Protein AF-A0A838TVE6-F1 (afdb_monomer_lite)

Structure (mmCIF, N/CA/C/O backbone):
data_AF-A0A838TVE6-F1
#
_entry.id   AF-A0A838TVE6-F1
#
loop_
_atom_site.group_PDB
_atom_site.id
_atom_site.type_symbol
_atom_site.label_atom_id
_atom_site.label_alt_id
_atom_site.label_comp_id
_atom_site.label_asym_id
_atom_site.label_entity_id
_atom_site.label_seq_id
_atom_site.pdbx_PDB_ins_code
_atom_site.Cartn_x
_atom_site.Cartn_y
_atom_site.Cartn_z
_atom_site.occupancy
_atom_site.B_iso_or_equiv
_atom_site.auth_seq_id
_atom_site.auth_comp_id
_atom_site.auth_asym_id
_atom_site.auth_atom_id
_atom_site.pdbx_PDB_model_num
ATOM 1 N N . MET A 1 1 ? 0.641 18.666 -5.021 1.00 35.75 1 MET A N 1
ATOM 2 C CA . MET A 1 1 ? 1.373 18.832 -3.751 1.00 35.75 1 MET A CA 1
ATOM 3 C C . MET A 1 1 ? 2.369 17.695 -3.713 1.00 35.75 1 MET A C 1
ATOM 5 O O . MET A 1 1 ? 1.937 16.554 -3.689 1.00 35.75 1 MET A O 1
ATOM 9 N N . ASN A 1 2 ? 3.661 17.988 -3.847 1.00 40.31 2 ASN A N 1
ATOM 10 C CA . ASN A 1 2 ? 4.705 16.967 -3.825 1.00 40.31 2 ASN A CA 1
ATOM 11 C C . ASN A 1 2 ? 5.114 16.803 -2.365 1.00 40.31 2 ASN A C 1
ATOM 13 O O . ASN A 1 2 ? 6.031 17.471 -1.890 1.00 40.31 2 ASN A O 1
ATOM 17 N N . GLU A 1 3 ? 4.357 16.000 -1.626 1.00 50.09 3 GLU A N 1
ATOM 18 C CA . GLU A 1 3 ? 4.837 15.511 -0.341 1.00 50.09 3 GLU A CA 1
ATOM 19 C C . GLU A 1 3 ? 6.067 14.651 -0.643 1.00 50.09 3 GLU A C 1
ATOM 21 O O . GLU A 1 3 ? 6.039 13.815 -1.544 1.00 50.09 3 GLU A O 1
ATOM 26 N N . ASN A 1 4 ? 7.185 14.916 0.035 1.00 52.78 4 ASN A N 1
ATOM 27 C CA . ASN A 1 4 ? 8.351 14.036 0.010 1.00 52.78 4 ASN A CA 1
ATOM 28 C C . ASN A 1 4 ? 7.925 12.723 0.669 1.00 52.78 4 ASN A C 1
ATOM 30 O O . ASN A 1 4 ? 8.090 12.542 1.875 1.00 52.78 4 ASN A O 1
ATOM 34 N N . ILE A 1 5 ? 7.290 11.850 -0.109 1.00 63.72 5 ILE A N 1
ATOM 35 C CA . ILE A 1 5 ? 6.851 10.542 0.342 1.00 63.72 5 ILE A CA 1
ATOM 36 C C . ILE A 1 5 ? 8.117 9.769 0.703 1.00 63.72 5 ILE A C 1
ATOM 38 O O . ILE A 1 5 ? 8.896 9.374 -0.165 1.00 63.72 5 ILE A O 1
ATOM 42 N N . GLN A 1 6 ? 8.349 9.594 2.003 1.00 72.00 6 GLN A N 1
ATOM 43 C CA . GLN A 1 6 ? 9.418 8.737 2.490 1.00 72.00 6 GLN A CA 1
ATOM 44 C C . GLN A 1 6 ? 8.982 7.287 2.317 1.00 72.00 6 GLN A C 1
ATOM 46 O O . GLN A 1 6 ? 8.269 6.729 3.150 1.00 72.00 6 GLN A O 1
ATOM 51 N N . ILE A 1 7 ? 9.394 6.698 1.197 1.00 81.69 7 ILE A N 1
ATOM 52 C CA . ILE A 1 7 ? 9.185 5.283 0.913 1.00 81.69 7 ILE A CA 1
ATOM 53 C C . ILE A 1 7 ? 10.145 4.488 1.809 1.00 81.69 7 ILE A C 1
ATOM 55 O O . ILE A 1 7 ? 11.357 4.703 1.717 1.00 81.69 7 ILE A O 1
ATOM 59 N N . PRO A 1 8 ? 9.645 3.586 2.674 1.00 84.56 8 PRO A N 1
ATOM 60 C CA . PRO A 1 8 ? 10.502 2.701 3.455 1.00 84.56 8 PRO A CA 1
ATOM 61 C C . PRO A 1 8 ? 11.415 1.879 2.542 1.00 84.56 8 PRO A C 1
ATOM 63 O O . PRO A 1 8 ? 10.985 1.454 1.469 1.00 84.56 8 PRO A O 1
ATOM 66 N N . GLU A 1 9 ? 12.653 1.627 2.967 1.00 86.50 9 GLU A N 1
ATOM 67 C CA . GLU A 1 9 ? 13.655 0.946 2.135 1.00 86.50 9 GLU A CA 1
ATOM 68 C C . GLU A 1 9 ? 13.188 -0.442 1.671 1.00 86.50 9 GLU A C 1
ATOM 70 O O . GLU A 1 9 ? 13.309 -0.758 0.488 1.00 86.50 9 GLU A O 1
ATOM 75 N N . ASP A 1 10 ? 12.542 -1.216 2.546 1.00 87.12 10 ASP A N 1
ATOM 76 C CA . ASP A 1 10 ? 11.975 -2.527 2.206 1.00 87.12 10 ASP A CA 1
ATOM 77 C C . ASP A 1 10 ? 10.921 -2.442 1.089 1.00 87.12 10 ASP A C 1
ATOM 79 O O . ASP A 1 10 ? 10.919 -3.237 0.147 1.00 87.12 10 ASP A O 1
ATOM 83 N N . ILE A 1 11 ? 10.037 -1.439 1.154 1.00 88.62 11 ILE A N 1
ATOM 84 C CA . ILE A 1 11 ? 9.002 -1.222 0.134 1.00 88.62 11 ILE A CA 1
ATOM 85 C C . ILE A 1 11 ? 9.639 -0.740 -1.165 1.00 88.62 11 ILE A C 1
ATOM 87 O O . ILE A 1 11 ? 9.255 -1.185 -2.244 1.00 88.62 11 ILE A O 1
ATOM 91 N N . ARG A 1 12 ? 10.651 0.129 -1.080 1.00 90.44 12 ARG A N 1
ATOM 92 C CA . ARG A 1 12 ? 11.406 0.580 -2.249 1.00 90.44 12 ARG A CA 1
ATOM 93 C C . ARG A 1 12 ? 12.033 -0.603 -2.985 1.00 90.44 12 ARG A C 1
ATOM 95 O O . ARG A 1 12 ? 11.884 -0.692 -4.198 1.00 90.44 12 ARG A O 1
ATOM 102 N N . GLN A 1 13 ? 12.696 -1.508 -2.265 1.00 91.50 13 GLN A N 1
ATOM 103 C CA . GLN A 1 13 ? 13.302 -2.708 -2.849 1.00 91.50 13 GLN A CA 1
ATOM 104 C C . GLN A 1 13 ? 12.260 -3.640 -3.470 1.00 91.50 13 GLN A C 1
ATOM 106 O O . GLN A 1 13 ? 12.485 -4.179 -4.552 1.00 91.50 13 GLN A O 1
ATOM 111 N N . PHE A 1 14 ? 11.104 -3.799 -2.824 1.00 91.56 14 PHE A N 1
ATOM 112 C CA . PHE A 1 14 ? 9.998 -4.580 -3.369 1.00 91.56 14 PHE A CA 1
ATOM 113 C C . PHE A 1 14 ? 9.479 -4.007 -4.698 1.00 91.56 14 PHE A C 1
ATOM 115 O O . PHE A 1 14 ? 9.358 -4.739 -5.681 1.00 91.56 14 PHE A O 1
ATOM 122 N N . LEU A 1 15 ? 9.217 -2.698 -4.748 1.00 92.00 15 LEU A N 1
ATOM 123 C CA . LEU A 1 15 ? 8.740 -2.017 -5.955 1.00 92.00 15 LEU A CA 1
ATOM 124 C C . LEU A 1 15 ? 9.791 -2.022 -7.069 1.00 92.00 15 LEU A C 1
ATOM 126 O O . LEU A 1 15 ? 9.452 -2.224 -8.233 1.00 92.00 15 LEU A O 1
ATOM 130 N N . ASP A 1 16 ? 11.067 -1.858 -6.721 1.00 91.50 16 ASP A N 1
ATOM 131 C CA . ASP A 1 16 ? 12.164 -1.987 -7.677 1.00 91.50 16 ASP A CA 1
ATOM 132 C C . ASP A 1 16 ? 12.224 -3.403 -8.272 1.00 91.50 16 ASP A C 1
ATOM 134 O O . ASP A 1 16 ? 12.297 -3.561 -9.491 1.00 91.50 16 ASP A O 1
ATOM 138 N N . GLY A 1 17 ? 12.082 -4.437 -7.435 1.00 91.25 17 GLY A N 1
ATOM 139 C CA . GLY A 1 17 ? 11.979 -5.829 -7.874 1.00 91.25 17 GLY A CA 1
ATOM 140 C C . GLY A 1 17 ? 10.820 -6.060 -8.848 1.00 91.25 17 GLY A C 1
ATOM 141 O O . GLY A 1 17 ? 11.006 -6.717 -9.871 1.00 91.25 17 GLY A O 1
ATOM 142 N N . MET A 1 18 ? 9.657 -5.444 -8.604 1.00 91.44 18 MET A N 1
ATOM 143 C CA . MET A 1 18 ? 8.521 -5.503 -9.533 1.00 91.44 18 MET A CA 1
ATOM 144 C C . MET A 1 18 ? 8.847 -4.896 -10.901 1.00 91.44 18 MET A C 1
ATOM 146 O O . MET A 1 18 ? 8.485 -5.478 -11.923 1.00 91.44 18 MET A O 1
ATOM 150 N N . LEU A 1 19 ? 9.538 -3.753 -10.944 1.00 90.19 19 LEU A N 1
ATOM 151 C CA . LEU A 1 19 ? 9.968 -3.131 -12.203 1.00 90.19 19 LEU A CA 1
ATOM 152 C C . LEU A 1 19 ? 10.954 -4.030 -12.962 1.00 90.19 19 LEU A C 1
ATOM 154 O O . LEU A 1 19 ? 10.867 -4.163 -14.184 1.00 90.19 19 LEU A O 1
ATOM 158 N N . GLN A 1 20 ? 11.865 -4.694 -12.247 1.00 89.31 20 GLN A N 1
ATOM 159 C CA . GLN A 1 20 ? 12.790 -5.652 -12.853 1.00 89.31 20 GLN A CA 1
ATOM 160 C C . GLN A 1 20 ? 12.056 -6.871 -13.432 1.00 89.31 20 GLN A C 1
ATOM 162 O O . GLN A 1 20 ? 12.314 -7.251 -14.574 1.00 89.31 20 GLN A O 1
ATOM 167 N N . GLU A 1 21 ? 11.105 -7.448 -12.691 1.00 88.81 21 GLU A N 1
ATOM 168 C CA . GLU A 1 21 ? 10.263 -8.565 -13.152 1.00 88.81 21 GLU A CA 1
ATOM 169 C C . GLU A 1 21 ? 9.380 -8.178 -14.346 1.00 88.81 21 GLU A C 1
ATOM 171 O O . GLU A 1 21 ? 9.168 -8.983 -15.253 1.00 88.81 21 GLU A O 1
ATOM 176 N N . ALA A 1 22 ? 8.931 -6.924 -14.397 1.00 87.31 22 ALA A N 1
ATOM 177 C CA . ALA A 1 22 ? 8.218 -6.342 -15.529 1.00 87.31 22 ALA A CA 1
ATOM 178 C C . ALA A 1 22 ? 9.099 -6.161 -16.787 1.00 87.31 22 ALA A C 1
ATOM 180 O O . ALA A 1 22 ? 8.604 -5.774 -17.847 1.00 87.31 22 ALA A O 1
ATOM 181 N N . GLY A 1 23 ? 10.405 -6.441 -16.699 1.00 84.31 23 GLY A N 1
ATOM 182 C CA . GLY A 1 23 ? 11.365 -6.287 -17.792 1.00 84.31 23 GLY A CA 1
ATOM 183 C C . GLY A 1 23 ? 11.897 -4.862 -17.957 1.00 84.31 23 GLY A C 1
ATOM 184 O O . GLY A 1 23 ? 12.562 -4.573 -18.951 1.00 84.31 23 GLY A O 1
ATOM 185 N N . MET A 1 24 ? 11.653 -3.972 -16.992 1.00 82.56 24 MET A N 1
ATOM 186 C CA . MET A 1 24 ? 12.072 -2.566 -17.027 1.00 82.56 24 MET A CA 1
ATOM 187 C C . MET A 1 24 ? 13.499 -2.381 -16.486 1.00 82.56 24 MET A C 1
ATOM 189 O O . MET A 1 24 ? 13.769 -1.571 -15.601 1.00 82.56 24 MET A O 1
ATOM 193 N N . LEU A 1 25 ? 14.439 -3.171 -17.009 1.00 75.75 25 LEU A N 1
ATOM 194 C CA . LEU A 1 25 ? 15.824 -3.221 -16.526 1.00 75.75 25 LEU A CA 1
ATOM 195 C C . LEU A 1 25 ? 16.677 -2.036 -16.998 1.00 75.75 25 LEU A C 1
ATOM 197 O O . LEU A 1 25 ? 17.680 -1.718 -16.367 1.00 75.75 25 LEU A O 1
ATOM 201 N N . THR A 1 26 ? 16.281 -1.382 -18.091 1.00 79.38 26 THR A N 1
ATOM 202 C CA . THR A 1 26 ? 17.070 -0.345 -18.776 1.00 79.38 26 THR A CA 1
ATOM 203 C C . THR A 1 26 ? 16.582 1.077 -18.505 1.00 79.38 26 THR A C 1
ATOM 205 O O . THR A 1 26 ? 16.912 1.980 -19.265 1.00 79.38 26 THR A O 1
ATOM 208 N N . LEU A 1 27 ? 15.755 1.282 -17.478 1.00 80.88 27 LEU A N 1
ATOM 209 C CA . LEU A 1 27 ? 15.322 2.622 -17.088 1.00 80.88 27 LEU A CA 1
ATOM 210 C C . LEU A 1 27 ? 16.489 3.386 -16.458 1.00 80.88 27 LEU A C 1
ATOM 212 O O . LEU A 1 27 ? 17.117 2.879 -15.525 1.00 80.88 27 LEU A O 1
ATOM 216 N N . ASP A 1 28 ? 16.724 4.612 -16.923 1.00 86.38 28 ASP A N 1
ATOM 217 C CA . ASP A 1 28 ? 17.611 5.561 -16.253 1.00 86.38 28 ASP A CA 1
ATOM 218 C C . ASP A 1 28 ? 17.114 5.853 -14.827 1.00 86.38 28 ASP A C 1
ATOM 220 O O . ASP A 1 28 ? 15.904 5.839 -14.564 1.00 86.38 28 ASP A O 1
ATOM 224 N N . ASP A 1 29 ? 18.034 6.168 -13.909 1.00 84.88 29 ASP A N 1
ATOM 225 C CA . ASP A 1 29 ? 17.744 6.335 -12.477 1.00 84.88 29 ASP A CA 1
ATOM 226 C C . ASP A 1 29 ? 16.574 7.293 -12.205 1.00 84.88 29 ASP A C 1
ATOM 228 O O . ASP A 1 29 ? 15.699 6.996 -11.395 1.00 84.88 29 ASP A O 1
ATOM 232 N N . GLN A 1 30 ? 16.485 8.399 -12.950 1.00 85.94 30 GLN A N 1
ATOM 233 C CA . GLN A 1 30 ? 15.406 9.377 -12.788 1.00 85.94 30 GLN A CA 1
ATOM 234 C C . GLN A 1 30 ? 14.024 8.810 -13.165 1.00 85.94 30 GLN A C 1
ATOM 236 O O . GLN A 1 30 ? 13.029 9.110 -12.505 1.00 85.94 30 GLN A O 1
ATOM 241 N N . MET A 1 31 ? 13.941 7.996 -14.225 1.00 86.88 31 MET A N 1
ATOM 242 C CA . MET A 1 31 ? 12.683 7.344 -14.609 1.00 86.88 31 MET A CA 1
ATOM 243 C C . MET A 1 31 ? 12.318 6.252 -13.610 1.00 86.88 31 MET A C 1
ATOM 245 O O . MET A 1 31 ? 11.167 6.178 -13.184 1.00 86.88 31 MET A O 1
ATOM 249 N N . ARG A 1 32 ? 13.302 5.448 -13.194 1.00 87.19 32 ARG A N 1
ATOM 250 C CA . ARG A 1 32 ? 13.124 4.407 -12.179 1.00 87.19 32 ARG A CA 1
ATOM 251 C C . ARG A 1 32 ? 12.576 4.991 -10.878 1.00 87.19 32 ARG A C 1
ATOM 253 O O . ARG A 1 32 ? 11.588 4.480 -10.361 1.00 87.19 32 ARG A O 1
ATOM 260 N N . GLU A 1 33 ? 13.155 6.080 -10.374 1.00 87.75 33 GLU A N 1
ATOM 261 C CA . GLU A 1 33 ? 12.663 6.738 -9.158 1.00 87.75 33 GLU A CA 1
ATOM 262 C C . GLU A 1 33 ? 11.237 7.275 -9.315 1.00 87.75 33 GLU A C 1
ATOM 264 O O . GLU A 1 33 ? 10.413 7.068 -8.423 1.00 87.75 33 GLU A O 1
ATOM 269 N N . GLY A 1 34 ? 10.911 7.889 -10.457 1.00 87.88 34 GLY A N 1
ATOM 270 C CA . GLY A 1 34 ? 9.548 8.347 -10.739 1.00 87.88 34 GLY A CA 1
ATOM 271 C C . GLY A 1 34 ? 8.530 7.202 -10.748 1.00 87.88 34 GLY A C 1
ATOM 272 O O . GLY A 1 34 ? 7.460 7.319 -10.152 1.00 87.88 34 GLY A O 1
ATOM 273 N N . MET A 1 35 ? 8.882 6.064 -11.352 1.00 89.00 35 MET A N 1
ATOM 274 C CA . MET A 1 35 ? 8.019 4.880 -11.376 1.00 89.00 35 MET A CA 1
ATOM 275 C C . MET A 1 35 ? 7.862 4.242 -9.998 1.00 89.00 35 MET A C 1
ATOM 277 O O . MET A 1 35 ? 6.758 3.844 -9.643 1.00 89.00 35 MET A O 1
ATOM 281 N N . ILE A 1 36 ? 8.927 4.178 -9.196 1.00 91.19 36 ILE A N 1
ATOM 282 C CA . ILE A 1 36 ? 8.853 3.690 -7.812 1.00 91.19 36 ILE A CA 1
ATOM 283 C C . ILE A 1 36 ? 7.914 4.573 -6.981 1.00 91.19 36 ILE A C 1
ATOM 285 O O . ILE A 1 36 ? 7.112 4.050 -6.210 1.00 91.19 36 ILE A O 1
ATOM 289 N N . GLN A 1 37 ? 7.976 5.898 -7.140 1.00 89.94 37 GLN A N 1
ATOM 290 C CA . GLN A 1 37 ? 7.063 6.815 -6.453 1.00 89.94 37 GLN A CA 1
ATOM 291 C C . GLN A 1 37 ? 5.609 6.622 -6.890 1.00 89.94 37 GLN A C 1
ATOM 293 O O . GLN A 1 37 ? 4.717 6.573 -6.042 1.00 89.94 37 GLN A O 1
ATOM 298 N N . GLU A 1 38 ? 5.366 6.479 -8.193 1.00 89.69 38 GLU A N 1
ATOM 299 C CA . GLU A 1 38 ? 4.026 6.211 -8.720 1.00 89.69 38 GLU A CA 1
ATOM 300 C C . GLU A 1 38 ? 3.480 4.877 -8.195 1.00 89.69 38 GLU A C 1
ATOM 302 O O . GLU A 1 38 ? 2.364 4.821 -7.678 1.00 89.69 38 GLU A O 1
ATOM 307 N N . LEU A 1 39 ? 4.289 3.819 -8.261 1.00 91.25 39 LEU A N 1
ATOM 308 C CA . LEU A 1 39 ? 3.953 2.496 -7.747 1.00 91.25 39 LEU A CA 1
ATOM 309 C C . LEU A 1 39 ? 3.651 2.524 -6.254 1.00 91.25 39 LEU A C 1
ATOM 311 O O . LEU A 1 39 ? 2.701 1.885 -5.813 1.00 91.25 39 LEU A O 1
ATOM 315 N N . PHE A 1 40 ? 4.430 3.273 -5.477 1.00 90.81 40 PHE A N 1
ATOM 316 C CA . PHE A 1 40 ? 4.181 3.423 -4.052 1.00 90.81 40 PHE A CA 1
ATOM 317 C C . PHE A 1 40 ? 2.838 4.104 -3.793 1.00 90.81 40 PHE A C 1
ATOM 319 O O . PHE A 1 40 ? 2.069 3.633 -2.962 1.00 90.81 40 PHE A O 1
ATOM 326 N N . TYR A 1 41 ? 2.523 5.170 -4.530 1.00 88.12 41 TYR A N 1
ATOM 327 C CA . TYR A 1 41 ? 1.234 5.849 -4.410 1.00 88.12 41 TYR A CA 1
ATOM 328 C C . TYR A 1 41 ? 0.063 4.940 -4.813 1.00 88.12 41 TYR A C 1
ATOM 330 O O . TYR A 1 41 ? -0.983 4.932 -4.166 1.00 88.12 41 TYR A O 1
ATOM 338 N N . GLN A 1 42 ? 0.224 4.142 -5.869 1.00 90.25 42 GLN A N 1
ATOM 339 C CA . GLN A 1 42 ? -0.787 3.165 -6.275 1.00 90.25 42 GLN A CA 1
ATOM 340 C C . GLN A 1 42 ? -0.968 2.062 -5.232 1.00 90.25 42 GLN A C 1
ATOM 342 O O . GLN A 1 42 ? -2.105 1.712 -4.917 1.00 90.25 42 GLN A O 1
ATOM 347 N N . LEU A 1 43 ? 0.131 1.551 -4.675 1.00 89.31 43 LEU A N 1
ATOM 348 C CA . LEU A 1 43 ? 0.107 0.557 -3.611 1.00 89.31 43 LEU A CA 1
ATOM 349 C C . LEU A 1 43 ? -0.598 1.109 -2.368 1.00 89.31 43 LEU A C 1
ATOM 351 O O . LEU A 1 43 ? -1.496 0.458 -1.850 1.00 89.31 43 LEU A O 1
ATOM 355 N N . ASP A 1 44 ? -0.239 2.311 -1.922 1.00 86.06 44 ASP A N 1
ATOM 356 C CA . ASP A 1 44 ? -0.848 2.969 -0.763 1.00 86.06 44 ASP A CA 1
ATOM 357 C C . ASP A 1 44 ? -2.368 3.127 -0.933 1.00 86.06 44 ASP A C 1
ATOM 359 O O . ASP A 1 44 ? -3.145 2.661 -0.098 1.00 86.06 44 ASP A O 1
ATOM 363 N N . ASN A 1 45 ? -2.810 3.648 -2.082 1.00 86.19 45 ASN A N 1
ATOM 364 C CA . ASN A 1 45 ? -4.234 3.767 -2.399 1.00 86.19 45 ASN A CA 1
ATOM 365 C C . ASN A 1 45 ? -4.945 2.409 -2.466 1.00 86.19 45 ASN A C 1
ATOM 367 O O . ASN A 1 45 ? -6.093 2.277 -2.031 1.00 86.19 45 ASN A O 1
ATOM 371 N N . TYR A 1 46 ? -4.286 1.393 -3.026 1.00 89.50 46 TYR A N 1
ATOM 372 C CA . TYR A 1 46 ? -4.839 0.046 -3.099 1.00 89.50 46 TYR A CA 1
ATOM 373 C C . TYR A 1 46 ? -5.028 -0.542 -1.699 1.00 89.50 46 TYR A C 1
ATOM 375 O O . TYR A 1 46 ? -6.114 -1.028 -1.378 1.00 89.50 46 TYR A O 1
ATOM 383 N N . LEU A 1 47 ? -4.011 -0.434 -0.840 1.00 85.62 47 LEU A N 1
ATOM 384 C CA . LEU A 1 47 ? -4.078 -0.884 0.547 1.00 85.62 47 LEU A CA 1
ATOM 385 C C . LEU A 1 47 ? -5.174 -0.137 1.309 1.00 85.62 47 LEU A C 1
ATOM 387 O O . LEU A 1 47 ? -5.990 -0.783 1.964 1.00 85.62 47 LEU A O 1
ATOM 391 N N . ALA A 1 48 ? -5.270 1.188 1.158 1.00 82.69 48 ALA A N 1
ATOM 392 C CA . ALA A 1 48 ? -6.350 1.984 1.736 1.00 82.69 48 ALA A CA 1
ATOM 393 C C . ALA A 1 48 ? -7.733 1.473 1.297 1.00 82.69 48 ALA A C 1
ATOM 395 O O . ALA A 1 48 ? -8.619 1.303 2.131 1.00 82.69 48 ALA A O 1
ATOM 396 N N . SER A 1 49 ? -7.917 1.142 0.014 1.00 86.06 49 SER A N 1
ATOM 397 C CA . SER A 1 49 ? -9.174 0.566 -0.482 1.00 86.06 49 SER A CA 1
ATOM 398 C C . SER A 1 49 ? -9.485 -0.802 0.136 1.00 86.06 49 SER A C 1
ATOM 400 O O . SER A 1 49 ? -10.635 -1.070 0.488 1.00 86.06 49 SER A O 1
ATOM 402 N N . VAL A 1 50 ? -8.481 -1.668 0.292 1.00 87.88 50 VAL A N 1
ATOM 403 C CA . VAL A 1 50 ? -8.647 -2.986 0.925 1.00 87.88 50 VAL A CA 1
ATOM 404 C C . VAL A 1 50 ? -9.012 -2.843 2.403 1.00 87.88 50 VAL A C 1
ATOM 406 O O . VAL A 1 50 ? -9.927 -3.525 2.866 1.00 87.88 50 VAL A O 1
ATOM 409 N N . ILE A 1 51 ? -8.362 -1.927 3.126 1.00 82.75 51 ILE A N 1
ATOM 410 C CA . ILE A 1 51 ? -8.685 -1.609 4.524 1.00 82.75 51 ILE A CA 1
ATOM 411 C C . ILE A 1 51 ? -10.134 -1.134 4.626 1.00 82.75 51 ILE A C 1
ATOM 413 O O . ILE A 1 51 ? -10.907 -1.699 5.388 1.00 82.75 51 ILE A O 1
ATOM 417 N N . VAL A 1 52 ? -10.527 -0.149 3.815 1.00 83.69 52 VAL A N 1
ATOM 418 C CA . VAL A 1 52 ? -11.888 0.416 3.784 1.00 83.69 52 VAL A CA 1
ATOM 419 C C . VAL A 1 52 ? -12.945 -0.665 3.532 1.00 83.69 52 VAL A C 1
ATOM 421 O O . VAL A 1 52 ? -14.012 -0.621 4.129 1.00 83.69 52 VAL A O 1
ATOM 424 N N . LYS A 1 53 ? -12.652 -1.666 2.692 1.00 85.12 53 LYS A N 1
ATOM 425 C CA . LYS A 1 53 ? -13.544 -2.818 2.455 1.00 85.12 53 LYS A CA 1
ATOM 426 C C . LYS A 1 53 ? -13.566 -3.836 3.597 1.00 85.12 53 LYS A C 1
ATOM 428 O O . LYS A 1 53 ? -14.509 -4.617 3.678 1.00 85.12 53 LYS A O 1
ATOM 433 N N . SER A 1 54 ? -12.514 -3.870 4.409 1.00 84.69 54 SER A N 1
ATOM 434 C CA . SER A 1 54 ? -12.359 -4.806 5.529 1.00 84.69 54 SER A CA 1
ATOM 435 C C . SER A 1 54 ? -12.863 -4.226 6.852 1.00 84.69 54 SER A C 1
ATOM 437 O O . SER A 1 54 ? -13.086 -4.980 7.794 1.00 84.69 54 SER A O 1
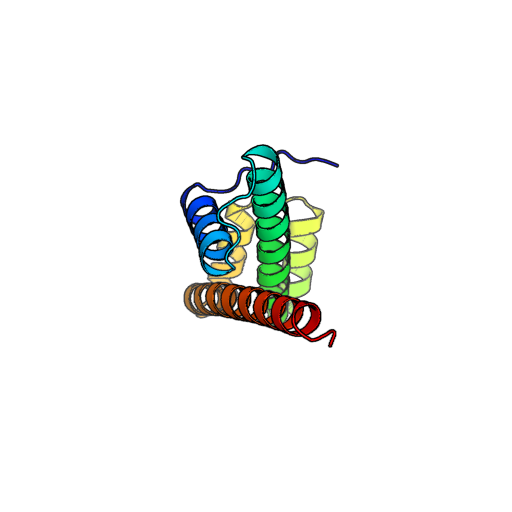ATOM 439 N N . LEU A 1 55 ? -13.022 -2.903 6.932 1.00 84.62 55 LEU A N 1
ATOM 440 C CA . LEU A 1 55 ? -13.586 -2.213 8.084 1.00 84.62 55 LEU A CA 1
ATOM 441 C C . LEU A 1 55 ? -15.108 -2.342 8.108 1.00 84.62 55 LEU A C 1
ATOM 443 O O . LEU A 1 55 ? -15.782 -2.302 7.076 1.00 84.62 55 LEU A O 1
ATOM 447 N N . GLU A 1 56 ? -15.653 -2.436 9.316 1.00 85.81 56 GLU A N 1
ATOM 448 C CA . GLU A 1 56 ? -17.088 -2.316 9.526 1.00 85.81 56 GLU A CA 1
ATOM 449 C C . GLU A 1 56 ? -17.551 -0.876 9.227 1.00 85.81 56 GLU A C 1
ATOM 451 O O . GLU A 1 56 ? -16.767 0.071 9.362 1.00 85.81 56 GLU A O 1
ATOM 456 N N . PRO A 1 57 ? -18.823 -0.663 8.836 1.00 83.06 57 PRO A N 1
ATOM 457 C CA . PRO A 1 57 ? -19.329 0.667 8.490 1.00 83.06 57 PRO A CA 1
ATOM 458 C C . PRO A 1 57 ? -19.123 1.710 9.600 1.00 83.06 57 PRO A C 1
ATOM 460 O O . PRO A 1 57 ? -18.845 2.870 9.311 1.00 8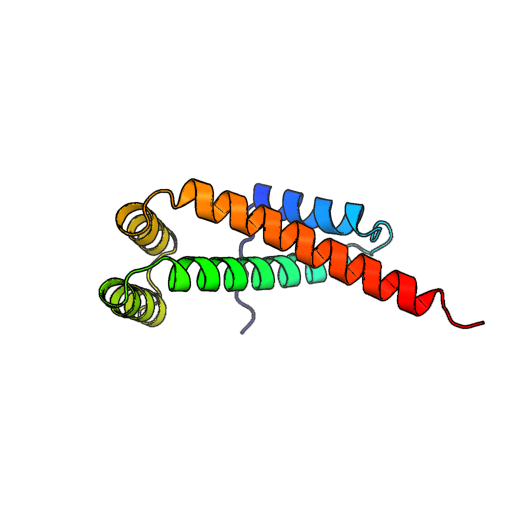3.06 57 PRO A O 1
ATOM 463 N N . GLU A 1 58 ? -19.218 1.285 10.862 1.00 82.94 58 GLU A N 1
ATOM 464 C CA . GLU A 1 58 ? -18.993 2.122 12.047 1.00 82.94 58 GLU A CA 1
ATOM 465 C C . GLU A 1 58 ? -17.525 2.552 12.225 1.00 82.94 58 GLU A C 1
ATOM 467 O O . GLU A 1 58 ? -17.235 3.666 12.669 1.00 82.94 58 GLU A O 1
ATOM 472 N N . ASP A 1 59 ? -16.583 1.705 11.813 1.00 86.38 59 ASP A N 1
ATOM 473 C CA . ASP A 1 59 ? -15.152 1.994 11.863 1.00 86.38 59 ASP A CA 1
ATOM 474 C C . ASP A 1 59 ? -14.678 2.804 10.649 1.00 86.38 59 ASP A C 1
ATOM 476 O O . ASP A 1 59 ? -13.697 3.546 10.738 1.00 86.38 59 ASP A O 1
ATOM 480 N N . LEU A 1 60 ? -15.410 2.734 9.535 1.00 83.94 60 LEU A N 1
ATOM 481 C CA . LEU A 1 60 ? -15.159 3.515 8.326 1.00 83.94 60 LEU A CA 1
ATOM 482 C C . LEU A 1 60 ? -15.213 5.024 8.593 1.00 83.94 60 LEU A C 1
ATOM 484 O O . LEU A 1 60 ? -14.324 5.763 8.173 1.00 83.94 60 LEU A O 1
ATOM 488 N N . GLU A 1 61 ? -16.237 5.490 9.315 1.00 85.56 61 GLU A N 1
ATOM 489 C CA . GLU A 1 61 ? -16.381 6.907 9.672 1.00 85.56 61 GLU A CA 1
ATOM 490 C C . GLU A 1 61 ? -15.223 7.386 10.548 1.00 85.56 61 GLU A C 1
ATOM 492 O O . GLU A 1 61 ? -14.741 8.511 10.399 1.00 85.56 61 GLU A O 1
ATOM 497 N N . THR A 1 62 ? -14.749 6.519 11.444 1.00 85.94 62 THR A N 1
ATOM 498 C CA . THR A 1 62 ? -13.599 6.812 12.300 1.00 85.94 62 THR A CA 1
ATOM 499 C C . THR A 1 62 ? -12.323 6.897 11.469 1.00 85.94 62 THR A C 1
ATOM 501 O O . THR A 1 62 ? -11.573 7.860 11.604 1.00 85.94 62 THR A O 1
ATOM 504 N N . PHE A 1 63 ? -12.111 5.961 10.544 1.00 84.06 63 PHE A N 1
ATOM 505 C CA . PHE A 1 63 ? -10.970 5.979 9.632 1.00 84.06 63 PHE A CA 1
ATOM 506 C C . PHE A 1 63 ? -10.949 7.224 8.730 1.00 84.06 63 PHE A C 1
ATOM 508 O O . PHE A 1 63 ? -9.905 7.861 8.581 1.00 84.06 63 PHE A O 1
ATOM 515 N N . ILE A 1 64 ? -12.100 7.617 8.169 1.00 82.8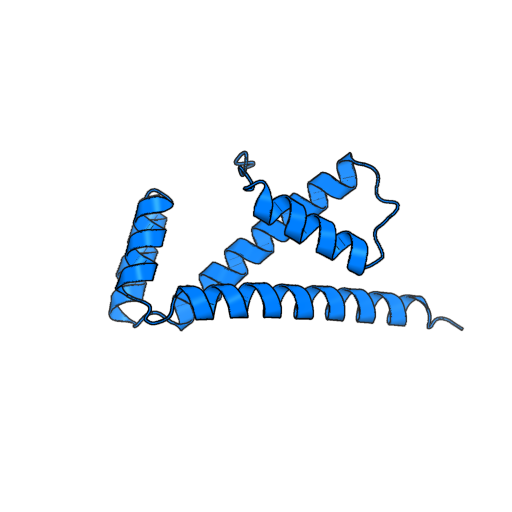8 64 ILE A N 1
ATOM 516 C CA . ILE A 1 64 ? -12.225 8.832 7.348 1.00 82.88 64 ILE A CA 1
ATOM 517 C C . ILE A 1 64 ? -11.855 10.067 8.172 1.00 82.88 64 ILE A C 1
ATOM 519 O O . ILE A 1 64 ? -11.019 10.854 7.730 1.00 82.88 64 ILE A O 1
ATOM 523 N N . LYS A 1 65 ? -12.385 10.193 9.396 1.00 86.12 65 LYS A N 1
ATOM 524 C CA . LYS A 1 65 ? -12.030 11.296 10.302 1.00 86.12 65 LYS A CA 1
ATOM 525 C C . LYS A 1 65 ? -10.543 11.318 10.629 1.00 86.12 65 LYS A C 1
ATOM 527 O O . LYS A 1 65 ? -9.936 12.379 10.569 1.00 86.12 65 LYS A O 1
ATOM 532 N N . MET A 1 66 ? -9.934 10.165 10.912 1.00 84.06 66 MET A N 1
ATOM 533 C CA . MET A 1 66 ? -8.495 10.086 11.180 1.00 84.06 66 MET A CA 1
ATOM 534 C C . MET A 1 66 ? -7.661 10.575 9.987 1.00 84.06 66 MET A C 1
ATOM 536 O O . MET A 1 66 ? -6.668 11.277 10.180 1.00 84.06 66 MET A O 1
ATOM 540 N N . ASN A 1 67 ? -8.083 10.259 8.760 1.00 76.06 67 ASN A N 1
ATOM 541 C CA . ASN A 1 67 ? -7.451 10.773 7.545 1.00 76.06 67 ASN A CA 1
ATOM 542 C C . ASN A 1 67 ? -7.677 12.281 7.350 1.00 76.06 67 ASN A C 1
ATOM 544 O O . ASN A 1 67 ? -6.728 12.999 7.035 1.00 76.06 67 ASN A O 1
ATOM 548 N N . GLU A 1 68 ? -8.895 12.787 7.569 1.00 82.12 68 GLU A N 1
ATOM 549 C CA . GLU A 1 68 ? -9.197 14.227 7.496 1.00 82.12 68 GLU A CA 1
ATOM 550 C C . GLU A 1 68 ? -8.407 15.037 8.535 1.00 82.12 68 GLU A C 1
ATOM 552 O O . GLU A 1 68 ? -7.896 16.118 8.236 1.00 82.12 68 GLU A O 1
ATOM 557 N N . GLU A 1 69 ? -8.239 14.488 9.738 1.00 84.31 69 GLU A N 1
ATOM 558 C CA . GLU A 1 69 ? -7.432 15.060 10.817 1.00 84.31 69 GLU A CA 1
ATOM 559 C C . GLU A 1 69 ? -5.919 14.912 10.592 1.00 84.31 69 GLU A C 1
ATOM 561 O O . GLU A 1 69 ? -5.131 15.385 11.413 1.00 84.31 69 GLU A O 1
ATOM 566 N N . LYS A 1 70 ? -5.494 14.273 9.491 1.00 77.88 70 LYS A N 1
ATOM 567 C CA . LYS A 1 70 ? -4.089 13.960 9.181 1.00 77.88 70 LYS A CA 1
ATOM 568 C C . LYS A 1 70 ? -3.378 13.286 10.354 1.00 77.88 70 LYS A C 1
ATOM 570 O O . LYS A 1 70 ? -2.256 13.656 10.716 1.00 77.88 70 LYS A O 1
ATOM 575 N N . LYS A 1 71 ? -4.056 12.316 10.973 1.00 80.56 71 LYS A N 1
ATOM 576 C CA . LYS A 1 71 ? -3.490 11.506 12.053 1.00 80.56 71 LYS A CA 1
ATOM 577 C C . LYS A 1 71 ? -2.177 10.876 11.611 1.00 80.56 71 LYS A C 1
ATOM 579 O O . LYS A 1 71 ? -1.951 10.602 10.432 1.00 80.56 71 LYS A O 1
ATOM 584 N N . SER A 1 72 ? -1.291 10.658 12.576 1.00 77.69 72 SER A N 1
ATOM 585 C CA . SER A 1 72 ? 0.020 10.088 12.271 1.00 77.69 72 SER A CA 1
ATOM 586 C C . SER A 1 72 ? -0.135 8.671 11.722 1.00 77.69 72 SER A C 1
ATOM 588 O O . SER A 1 72 ? -1.001 7.926 12.178 1.00 77.69 72 SER A O 1
ATOM 590 N N . LYS A 1 73 ? 0.756 8.265 10.808 1.00 71.81 73 LYS A N 1
ATOM 591 C CA . LYS A 1 73 ? 0.764 6.910 10.226 1.00 71.81 73 LYS A CA 1
ATOM 592 C C . LYS A 1 73 ? 0.662 5.812 11.297 1.00 71.81 73 LYS A C 1
ATOM 594 O O . LYS A 1 73 ? -0.145 4.904 11.161 1.00 71.81 73 LYS A O 1
ATOM 599 N N . VAL A 1 74 ? 1.381 5.979 12.409 1.00 76.19 74 VAL A N 1
ATOM 600 C CA . VAL A 1 74 ? 1.363 5.056 13.557 1.00 76.19 74 VAL A CA 1
ATOM 601 C C . VAL A 1 74 ? -0.029 4.926 14.189 1.00 76.19 74 VAL A C 1
ATOM 603 O O . VAL A 1 74 ? -0.429 3.827 14.557 1.00 76.19 74 VAL A O 1
ATOM 606 N N . GLU A 1 75 ? -0.782 6.023 14.318 1.00 79.19 75 GLU A N 1
ATOM 607 C CA . GLU A 1 75 ? -2.141 5.980 14.879 1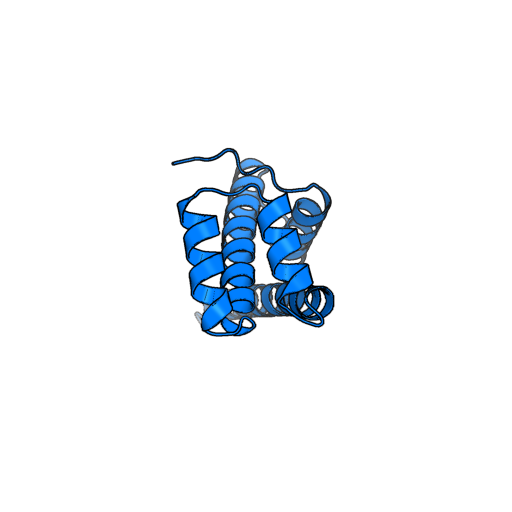.00 79.19 75 GLU A CA 1
ATOM 608 C C . GLU A 1 75 ? -3.098 5.246 13.936 1.00 79.19 75 GLU A C 1
ATOM 610 O O . GLU A 1 75 ? -3.913 4.441 14.385 1.00 79.19 75 GLU A O 1
ATOM 615 N N . ILE A 1 76 ? -2.972 5.485 12.629 1.00 80.12 76 ILE A N 1
ATOM 616 C CA . ILE A 1 76 ? -3.770 4.805 11.606 1.00 80.12 76 ILE A CA 1
ATOM 617 C C . ILE A 1 76 ? -3.447 3.303 11.587 1.00 80.12 76 ILE A C 1
ATOM 619 O O . ILE A 1 76 ? -4.357 2.479 11.603 1.00 80.12 76 ILE A O 1
ATOM 623 N N . GLU A 1 77 ? -2.167 2.930 11.631 1.00 77.56 77 GLU A N 1
ATOM 624 C CA . GLU A 1 77 ? -1.728 1.530 11.693 1.00 77.56 77 GLU A CA 1
ATOM 625 C C . GLU A 1 77 ? -2.249 0.820 12.950 1.00 77.56 77 GLU A C 1
ATOM 627 O O . GLU A 1 77 ? -2.725 -0.313 12.864 1.00 77.56 77 GLU A O 1
ATOM 632 N N . GLN A 1 78 ? -2.224 1.485 14.111 1.00 83.94 78 GLN A N 1
ATOM 633 C CA . GLN A 1 78 ? -2.788 0.937 15.347 1.00 83.94 78 GLN A CA 1
ATOM 634 C C . GLN A 1 78 ? -4.302 0.750 15.264 1.00 83.94 78 GLN A C 1
ATOM 636 O O . GLN A 1 78 ? -4.806 -0.288 15.693 1.00 83.94 78 GLN A O 1
ATOM 641 N N . PHE A 1 79 ? -5.023 1.721 14.701 1.00 86.62 79 PHE A N 1
ATOM 642 C CA . PHE A 1 79 ? -6.465 1.613 14.494 1.00 86.62 79 PHE A CA 1
ATOM 643 C C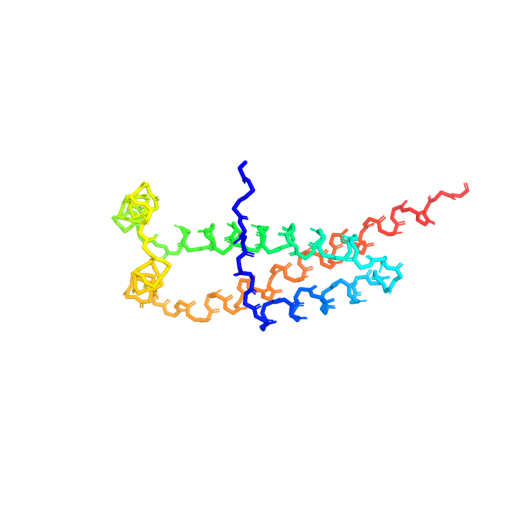 . PHE A 1 79 ? -6.803 0.407 13.613 1.00 86.62 79 PHE A C 1
ATOM 645 O O . PHE A 1 79 ? -7.627 -0.427 13.988 1.00 86.62 79 PHE A O 1
ATOM 652 N N . ILE A 1 80 ? -6.102 0.259 12.487 1.00 82.88 80 ILE A N 1
ATOM 653 C CA . ILE A 1 80 ? -6.301 -0.864 11.570 1.00 82.88 80 ILE A CA 1
ATOM 654 C C . ILE A 1 80 ? -5.977 -2.191 12.262 1.00 82.88 80 ILE A C 1
ATOM 656 O O . ILE A 1 80 ? -6.761 -3.127 12.164 1.00 82.88 80 ILE A O 1
ATOM 660 N N . ALA A 1 81 ? -4.873 -2.280 13.008 1.00 83.12 81 ALA A N 1
ATOM 661 C CA . ALA A 1 81 ? -4.499 -3.503 13.720 1.00 83.12 81 ALA A CA 1
ATOM 662 C C . ALA A 1 81 ? -5.509 -3.908 14.810 1.00 83.12 81 ALA A C 1
ATOM 664 O O . ALA A 1 81 ? -5.640 -5.093 15.112 1.00 83.12 81 ALA A O 1
ATOM 665 N N . GLN A 1 82 ? -6.214 -2.943 15.407 1.00 86.25 82 GLN A N 1
ATOM 666 C CA . GLN A 1 82 ? -7.244 -3.204 16.416 1.00 86.25 82 GLN A CA 1
ATOM 667 C C . GLN A 1 82 ? -8.597 -3.578 15.808 1.00 86.25 82 GLN A C 1
ATOM 669 O O . GLN A 1 82 ? -9.313 -4.391 16.390 1.00 86.25 82 GLN A O 1
ATOM 674 N N . LYS A 1 83 ? -8.963 -2.963 14.680 1.00 87.38 83 LYS A N 1
ATOM 675 C CA . LYS A 1 83 ? -10.298 -3.092 14.077 1.00 87.38 83 LYS A CA 1
ATOM 676 C C . LYS A 1 83 ? -10.385 -4.129 12.972 1.00 87.38 83 LYS A C 1
ATOM 678 O O . LYS A 1 83 ? -11.442 -4.715 12.776 1.00 87.38 83 LYS A O 1
ATOM 683 N N . VAL A 1 84 ? -9.284 -4.396 12.278 1.00 82.88 84 VAL A N 1
ATOM 684 C CA . VAL A 1 84 ? -9.236 -5.382 11.201 1.00 82.88 84 VAL A CA 1
ATOM 685 C C . VAL A 1 84 ? -8.604 -6.671 11.736 1.00 82.88 84 VAL A C 1
ATOM 687 O O . VAL A 1 84 ? -7.377 -6.757 11.865 1.00 82.88 84 VAL A O 1
ATOM 690 N N . PRO A 1 85 ? -9.402 -7.707 12.054 1.00 79.88 85 PRO A N 1
ATOM 691 C CA . PRO A 1 85 ? -8.849 -9.008 12.400 1.00 79.88 85 PRO A CA 1
ATOM 692 C C . PRO A 1 85 ? -8.050 -9.548 11.211 1.00 79.88 85 PRO A C 1
ATOM 694 O O . PRO A 1 85 ? -8.460 -9.426 10.060 1.00 79.88 85 PRO A O 1
ATOM 697 N N . ASN A 1 86 ? -6.887 -10.139 11.486 1.00 83.88 86 ASN A N 1
ATOM 698 C CA . ASN A 1 86 ? -5.951 -10.602 10.456 1.00 83.88 86 ASN A CA 1
ATOM 699 C C . ASN A 1 86 ? -5.456 -9.488 9.513 1.00 83.88 86 ASN A C 1
ATOM 701 O O . ASN A 1 86 ? -5.070 -9.783 8.383 1.00 83.88 86 ASN A O 1
ATOM 705 N N . ALA A 1 87 ? -5.402 -8.226 9.972 1.00 80.81 87 ALA A N 1
ATOM 706 C CA . ALA A 1 87 ? -4.877 -7.099 9.195 1.00 80.81 87 ALA A CA 1
ATOM 707 C C . ALA A 1 87 ? -3.564 -7.443 8.478 1.00 80.81 87 ALA A C 1
ATOM 709 O O . ALA A 1 87 ? -3.418 -7.176 7.292 1.00 80.81 87 ALA A O 1
ATOM 710 N N . GLN A 1 88 ? -2.630 -8.101 9.170 1.00 81.88 88 GLN A N 1
ATOM 711 C CA . GLN A 1 88 ? -1.341 -8.495 8.603 1.00 81.88 88 GLN A CA 1
ATOM 712 C C . GLN A 1 88 ? -1.466 -9.470 7.418 1.00 81.88 88 GLN A C 1
ATOM 714 O O . GLN A 1 88 ? -0.740 -9.329 6.433 1.00 81.88 88 GLN A O 1
ATOM 719 N N . GLU A 1 89 ? -2.381 -10.439 7.488 1.00 86.62 89 GLU A N 1
ATOM 720 C CA . GLU A 1 89 ? -2.638 -11.385 6.395 1.00 86.62 89 GLU A CA 1
ATOM 721 C C . GLU A 1 89 ? -3.308 -10.676 5.214 1.00 86.62 89 GLU A C 1
ATOM 723 O O . GLU A 1 89 ? -2.889 -10.852 4.071 1.00 86.62 89 GLU A O 1
ATOM 728 N N . ILE A 1 90 ? -4.270 -9.792 5.497 1.00 86.19 90 ILE A N 1
ATOM 729 C CA . ILE A 1 90 ? -4.951 -8.970 4.491 1.00 86.19 90 ILE A CA 1
ATOM 730 C C . ILE A 1 90 ? -3.957 -8.052 3.774 1.00 86.19 90 ILE A C 1
ATOM 732 O O . ILE A 1 90 ? -3.954 -8.002 2.547 1.00 86.19 90 ILE A O 1
ATOM 736 N N . PHE A 1 91 ? -3.073 -7.374 4.508 1.00 84.25 91 PHE A N 1
ATOM 737 C CA . PHE A 1 91 ? -2.019 -6.540 3.930 1.00 84.25 91 PHE A CA 1
ATOM 738 C C . PHE A 1 91 ? -1.062 -7.352 3.065 1.00 84.25 91 PHE A C 1
ATOM 740 O O . PHE A 1 91 ? -0.770 -6.959 1.937 1.00 84.25 91 PHE A O 1
ATOM 747 N N . SER A 1 92 ? -0.603 -8.498 3.566 1.00 86.94 92 SER A N 1
ATOM 748 C CA . SER A 1 92 ? 0.306 -9.372 2.820 1.00 86.94 92 SER A CA 1
ATOM 749 C C . SER A 1 92 ? -0.347 -9.874 1.529 1.00 86.94 92 SER A C 1
ATOM 751 O O . SER A 1 92 ? 0.265 -9.822 0.461 1.00 86.94 92 SER A O 1
ATOM 753 N N . GLY A 1 93 ? -1.613 -10.293 1.601 1.00 89.56 93 GLY A N 1
ATOM 754 C CA . GLY A 1 93 ? -2.406 -10.691 0.440 1.00 89.56 93 GLY A CA 1
ATOM 755 C C . GLY A 1 93 ? -2.616 -9.540 -0.542 1.00 89.56 93 GLY A C 1
ATOM 756 O O . GLY A 1 93 ? -2.433 -9.719 -1.743 1.00 89.56 93 GLY A O 1
ATOM 757 N N . ALA A 1 94 ? -2.917 -8.341 -0.045 1.00 90.19 94 ALA A N 1
ATOM 758 C CA . ALA A 1 94 ? -3.116 -7.152 -0.863 1.00 90.19 94 ALA A CA 1
ATOM 759 C C . ALA A 1 94 ? -1.843 -6.740 -1.616 1.00 90.19 94 ALA A C 1
ATOM 761 O O . ALA A 1 94 ? -1.915 -6.448 -2.806 1.00 90.19 94 ALA A O 1
ATOM 762 N N . ILE A 1 95 ? -0.677 -6.765 -0.963 1.00 89.50 95 ILE A N 1
ATOM 763 C CA . ILE A 1 95 ? 0.615 -6.467 -1.601 1.00 89.50 95 ILE A CA 1
ATOM 764 C C . ILE A 1 95 ? 0.916 -7.483 -2.714 1.00 89.50 95 ILE A C 1
ATOM 766 O O . ILE A 1 95 ? 1.324 -7.104 -3.814 1.00 89.50 95 ILE A O 1
ATOM 770 N N . MET A 1 96 ? 0.683 -8.773 -2.456 1.00 91.38 96 MET A N 1
ATOM 771 C CA . MET A 1 96 ? 0.904 -9.834 -3.444 1.00 91.38 96 MET A CA 1
ATOM 772 C C . MET A 1 96 ? -0.063 -9.744 -4.629 1.00 91.38 96 MET A C 1
ATOM 774 O O . MET A 1 96 ? 0.356 -9.898 -5.777 1.00 91.38 96 MET A O 1
ATOM 778 N N . GLU A 1 97 ? -1.338 -9.461 -4.367 1.00 92.44 97 GLU A N 1
ATOM 779 C CA . GLU A 1 97 ? -2.344 -9.252 -5.410 1.00 92.44 97 GLU A CA 1
ATOM 780 C C . GLU A 1 97 ? -2.013 -8.011 -6.244 1.00 92.44 97 GLU A C 1
ATOM 782 O O . GLU A 1 97 ? -2.034 -8.071 -7.470 1.00 92.44 97 GLU A O 1
ATOM 787 N N . PHE A 1 98 ? -1.617 -6.905 -5.606 1.00 92.75 98 PHE A N 1
ATOM 788 C CA . PHE A 1 98 ? -1.174 -5.700 -6.305 1.00 92.75 98 PHE A CA 1
ATOM 789 C C . PHE A 1 98 ? -0.008 -6.001 -7.252 1.00 92.75 98 PHE A C 1
ATOM 791 O O . PHE A 1 98 ? -0.061 -5.642 -8.429 1.00 92.75 98 PHE A O 1
ATOM 798 N N . LYS A 1 99 ? 1.014 -6.724 -6.771 1.00 92.06 99 LYS A N 1
ATOM 799 C CA . LYS A 1 99 ? 2.136 -7.161 -7.609 1.00 92.06 99 LYS A CA 1
ATOM 800 C C . LYS A 1 99 ? 1.659 -7.970 -8.810 1.00 92.06 99 LYS A C 1
ATOM 802 O O . LYS A 1 99 ? 2.078 -7.695 -9.933 1.00 92.06 99 LYS A O 1
ATOM 807 N N . ARG A 1 100 ? 0.784 -8.952 -8.588 1.00 92.31 100 ARG A N 1
ATOM 808 C CA . ARG A 1 100 ? 0.234 -9.788 -9.659 1.00 92.31 100 ARG A CA 1
ATOM 809 C C . ARG A 1 100 ? -0.513 -8.949 -10.695 1.00 92.31 100 ARG A C 1
ATOM 811 O O . ARG A 1 100 ? -0.218 -9.073 -11.877 1.00 92.31 100 ARG A O 1
ATOM 818 N N . LEU A 1 101 ? -1.435 -8.092 -10.257 1.00 90.31 101 LEU A N 1
ATOM 819 C CA . LEU A 1 101 ? -2.225 -7.214 -11.123 1.00 90.31 101 LEU A CA 1
ATOM 820 C C . LEU A 1 101 ? -1.338 -6.271 -11.935 1.00 90.31 101 LEU A C 1
ATOM 822 O O . LEU A 1 101 ? -1.582 -6.055 -13.120 1.00 90.31 101 LEU A O 1
ATOM 826 N N . TYR A 1 102 ? -0.304 -5.706 -11.316 1.00 89.69 102 TYR A N 1
ATOM 827 C CA . TYR A 1 102 ? 0.637 -4.840 -12.014 1.00 89.69 102 TYR A CA 1
ATOM 828 C C . TYR A 1 102 ? 1.397 -5.603 -13.105 1.00 89.69 102 TYR A C 1
ATOM 830 O O . TYR A 1 102 ? 1.411 -5.173 -14.257 1.00 89.69 102 TYR A O 1
ATOM 838 N N . LEU A 1 103 ? 1.990 -6.751 -12.765 1.00 88.81 103 LEU A N 1
ATOM 839 C CA . LEU A 1 103 ? 2.761 -7.555 -13.715 1.00 88.81 103 LEU A CA 1
ATOM 840 C C . LEU A 1 103 ? 1.895 -8.096 -14.859 1.00 88.81 103 LEU A C 1
ATOM 842 O O . LEU A 1 103 ? 2.342 -8.092 -16.002 1.00 88.81 103 LEU A O 1
ATOM 846 N N . ASP A 1 104 ? 0.658 -8.503 -14.576 1.00 89.19 104 ASP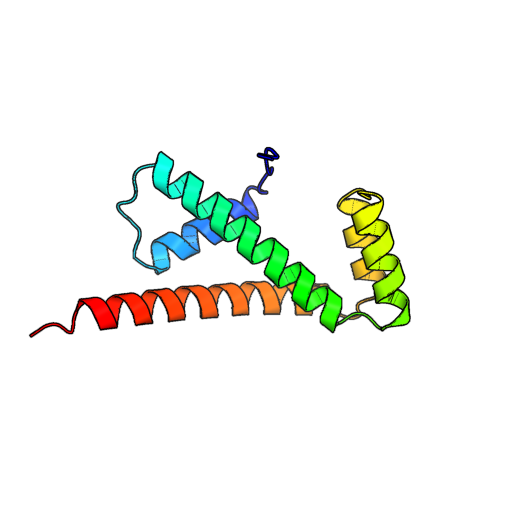 A N 1
ATOM 847 C CA . ASP A 1 104 ? -0.313 -8.956 -15.579 1.00 89.19 104 ASP A CA 1
ATOM 848 C C . ASP A 1 104 ? -0.696 -7.829 -16.554 1.00 89.19 104 ASP A C 1
ATOM 850 O O . ASP A 1 104 ? -0.667 -8.008 -17.773 1.00 89.19 104 ASP A O 1
ATOM 854 N N . ASN A 1 105 ? -0.935 -6.621 -16.032 1.00 85.44 105 ASN A N 1
ATOM 855 C CA . ASN A 1 105 ? -1.191 -5.438 -16.854 1.00 85.44 105 ASN A CA 1
ATOM 856 C C . ASN A 1 105 ? 0.015 -5.061 -17.725 1.00 85.44 105 ASN A C 1
ATOM 858 O O . ASN A 1 105 ? -0.156 -4.679 -18.884 1.00 85.44 105 ASN A O 1
ATOM 862 N N . VAL A 1 106 ? 1.239 -5.148 -17.194 1.00 83.94 106 VAL A N 1
ATOM 863 C CA . VAL A 1 106 ? 2.449 -4.881 -17.986 1.00 83.94 106 VAL A CA 1
ATOM 864 C C . VAL A 1 106 ? 2.655 -5.956 -19.055 1.00 83.94 106 VAL A C 1
ATOM 866 O O . VAL A 1 106 ? 2.970 -5.621 -20.197 1.00 83.94 106 VAL A O 1
ATOM 869 N N . ALA A 1 107 ? 2.443 -7.229 -18.716 1.00 75.12 107 ALA A N 1
ATOM 870 C CA . ALA A 1 107 ? 2.528 -8.335 -19.663 1.00 75.12 107 ALA A CA 1
ATOM 871 C C . ALA A 1 107 ? 1.517 -8.173 -20.808 1.00 75.12 107 ALA A C 1
ATOM 873 O O . ALA A 1 107 ? 1.900 -8.277 -21.971 1.00 75.12 107 ALA A O 1
ATOM 874 N N . THR A 1 108 ? 0.269 -7.822 -20.486 1.00 72.62 108 THR A N 1
ATOM 875 C CA . THR A 1 108 ? -0.791 -7.556 -21.470 1.00 72.62 108 THR A CA 1
ATOM 876 C C . THR A 1 108 ? -0.399 -6.422 -22.417 1.00 72.62 108 THR A C 1
ATOM 878 O O . THR A 1 108 ? -0.385 -6.609 -23.631 1.00 72.62 108 THR A O 1
ATOM 881 N N . LYS A 1 109 ? 0.049 -5.278 -21.880 1.00 70.38 109 LYS A N 1
ATOM 882 C CA . LYS A 1 109 ? 0.493 -4.136 -22.701 1.00 70.38 109 LYS A CA 1
ATOM 883 C C . LYS A 1 109 ? 1.665 -4.475 -23.627 1.00 70.38 109 LYS A C 1
ATOM 885 O O . LYS A 1 109 ? 1.804 -3.873 -24.690 1.00 70.38 109 LYS A O 1
ATOM 890 N N . ARG A 1 110 ? 2.533 -5.406 -23.225 1.00 63.28 110 ARG A N 1
ATOM 891 C CA . ARG A 1 110 ? 3.677 -5.854 -24.030 1.00 63.28 110 ARG A CA 1
ATOM 892 C C . ARG A 1 110 ? 3.259 -6.784 -25.172 1.00 63.28 110 ARG A C 1
ATOM 894 O O . ARG A 1 110 ? 3.847 -6.705 -26.253 1.00 63.28 110 ARG A O 1
ATOM 901 N N . ASP A 1 111 ? 2.269 -7.640 -24.940 1.00 61.31 111 ASP A N 1
ATOM 902 C CA . ASP A 1 111 ? 1.692 -8.519 -25.963 1.00 61.31 111 ASP A CA 1
ATOM 903 C C . ASP A 1 111 ? 0.990 -7.693 -27.055 1.00 61.31 111 ASP A C 1
ATOM 905 O O . ASP A 1 111 ? 1.267 -7.861 -28.241 1.00 61.31 111 ASP A O 1
ATOM 909 N N . GLU A 1 112 ? 0.222 -6.673 -26.653 1.00 60.06 112 GLU A N 1
ATOM 910 C CA . GLU A 1 112 ? -0.457 -5.745 -27.571 1.00 60.06 112 GLU A CA 1
ATOM 911 C C . GLU A 1 112 ? 0.513 -4.952 -28.472 1.00 60.06 112 GLU A C 1
ATOM 913 O O . GLU A 1 112 ? 0.190 -4.657 -29.621 1.00 60.06 112 GLU A O 1
ATOM 918 N N . GLN A 1 113 ? 1.722 -4.629 -27.995 1.00 54.97 113 GLN A N 1
ATOM 919 C CA . GLN A 1 113 ? 2.751 -3.936 -28.791 1.00 54.97 113 GLN A CA 1
ATOM 920 C C . GLN A 1 113 ? 3.572 -4.862 -29.699 1.00 54.97 113 GLN A C 1
ATOM 922 O O . GLN A 1 113 ? 4.268 -4.382 -30.592 1.00 54.97 113 GLN A O 1
ATOM 927 N N . SER A 1 114 ? 3.495 -6.176 -29.489 1.00 58.69 114 SER A N 1
ATOM 928 C CA . SER A 1 114 ? 4.179 -7.175 -30.321 1.00 58.69 114 SER A CA 1
ATOM 929 C C . SER A 1 114 ? 3.270 -7.736 -31.429 1.00 58.69 114 SER A C 1
ATOM 931 O O . SER A 1 114 ? 3.723 -8.546 -32.234 1.00 58.69 114 SER A O 1
ATOM 933 N N . GLY A 1 115 ? 2.005 -7.295 -31.477 1.00 51.59 115 GLY A N 1
ATOM 934 C CA . GLY A 1 115 ? 0.947 -7.779 -32.370 1.00 51.59 115 GLY A CA 1
ATOM 935 C C . GLY A 1 115 ? 0.590 -6.882 -33.562 1.00 51.59 115 GLY A C 1
ATOM 936 O O . GLY A 1 115 ? -0.523 -6.990 -34.068 1.00 51.59 115 GLY A O 1
ATOM 937 N N . THR A 1 116 ? 1.476 -5.996 -34.025 1.00 44.38 116 THR A N 1
ATOM 938 C CA . THR A 1 116 ? 1.321 -5.362 -35.351 1.00 44.38 116 THR A CA 1
ATOM 939 C C . THR A 1 116 ? 2.196 -6.075 -36.372 1.00 44.38 116 THR A C 1
ATOM 941 O O . THR A 1 116 ? 3.413 -5.885 -36.393 1.00 44.38 116 THR A O 1
ATOM 944 N N . GLU A 1 117 ? 1.524 -6.920 -37.156 1.00 42.03 117 GLU A N 1
ATOM 945 C CA . GLU A 1 117 ? 1.967 -7.563 -38.401 1.00 42.03 117 GLU A CA 1
ATOM 946 C C . GLU A 1 117 ? 2.458 -6.563 -39.462 1.00 42.03 117 GLU A C 1
ATOM 948 O O . GLU A 1 117 ? 1.899 -5.441 -39.542 1.00 42.03 117 GLU A O 1
#

Secondary structure (DSSP, 8-state):
--------HHHHHHHHHHHHHTT-TT--HHHHHHHHHHHHHHHHHHHHHHHHHHS-HHHHHHHHHHHHTT--HHHHHHHHHHHSTTHHHHHHHHHHHHHHHHHHHHHHHHHHHT---

Sequence (117 aa):
MNENIQIPEDIRQFLDGMLQEAGMLTLDDQMREGMIQELFYQLDNYLASVIVKSLEPEDLETFIKMNEEKKSKVEIEQFIAQKVPNAQEIFSGAIMEFKRLYLDNVATKRDEQSGTE

Radius of gyration: 16.84 Å; chains: 1; bounding box: 37×30×55 Å

Foldseek 3Di:
DDDVPPDPPVLLVVQLVLCVLLVVPPDDPVVSVVSSVVLVVVLVVQLVVLLCVQADPVLNVVLVVCVVVVPDPVVSVVSSPVGRVPSVVSSVVSSVVSSVVVSVVSVVVVVVVVPDD

pLDDT: mean 81.64, std 11.78, range [35.75, 92.75]